Protein AF-A0A1L1VFU8-F1 (afdb_monomer_lite)

pLDDT: mean 92.89, std 5.83, range [68.62, 98.19]

Radius of gyration: 28.98 Å; chains: 1; bounding box: 78×37×62 Å

InterPro domains:
  IPR016680 NADH dehydrogenase [ubiquinone] (complex I), alpha subcomplex, subunit 8 [PTHR13344] (2-82)
  IPR031731 IMS import disulfide relay-system, CHCH-CHCH-like Cx9C [PF16860] (13-51)

Foldseek 3Di:
DVVVVVVVVVVQCCVFPVVLVVLLVVCQVPVDPVSDCPRRVPSVVVRQVSCCVRVVDHDDDPCPVVDDDDDDDPDDDDDDDDDPDDDPDDDDDPPPPDDDDD

Organism: Nilaparvata muiri (NCBI:txid706586)

Secondary structure (DSSP, 8-state):
-HHHHHHHHHHHHHHHSHHHHHHHHHHHHHH-TT--TTTTHHHHHHHHHHHHHHH--PPPPTTGGGS------SSPPPPPP------SSPPPPPTTS-PPP-

Sequence (102 aa):
AVTSCTLDFFRKVKRHCRNEFENYYHCIDRSSADYDFSICRKTQATFDKCMLDELNIERPDFGYFSRPKIHKAERPKPPPEQIQVFSDIPDDLPEDYPRQPT

Structure (mmCIF, N/CA/C/O backbone):
data_AF-A0A1L1VFU8-F1
#
_entry.id   AF-A0A1L1VFU8-F1
#
loop_
_atom_site.group_PDB
_atom_site.id
_atom_site.type_symbol
_atom_site.label_atom_id
_atom_site.label_alt_id
_atom_site.label_comp_id
_atom_site.label_asym_id
_atom_site.label_entity_id
_atom_site.label_seq_id
_atom_site.pdbx_PDB_ins_code
_atom_site.Cartn_x
_atom_site.Cartn_y
_atom_site.Cartn_z
_atom_site.occupancy
_atom_site.B_iso_or_equiv
_atom_site.auth_seq_id
_atom_site.auth_comp_id
_atom_site.auth_asym_id
_atom_site.auth_atom_id
_atom_site.pdbx_PDB_model_num
ATOM 1 N N . ALA A 1 1 ? 0.938 -0.752 -15.353 1.00 83.38 1 ALA A N 1
ATOM 2 C CA . ALA A 1 1 ? -0.096 -1.398 -14.513 1.00 83.38 1 ALA A CA 1
ATOM 3 C C . ALA A 1 1 ? 0.124 -1.248 -12.994 1.00 83.38 1 ALA A C 1
ATOM 5 O O . ALA A 1 1 ? -0.698 -1.739 -12.231 1.00 83.38 1 ALA A O 1
ATOM 6 N N . VAL A 1 2 ? 1.173 -0.559 -12.514 1.00 94.44 2 VAL A N 1
ATOM 7 C CA . VAL A 1 2 ? 1.403 -0.407 -11.059 1.00 94.44 2 VAL A CA 1
ATOM 8 C C . VAL A 1 2 ? 0.376 0.538 -10.427 1.00 94.44 2 VAL A C 1
ATOM 10 O O . VAL A 1 2 ? -0.304 0.155 -9.483 1.00 94.44 2 VAL A O 1
ATOM 13 N N . THR A 1 3 ? 0.166 1.720 -11.015 1.00 96.75 3 THR A N 1
ATOM 14 C CA . THR A 1 3 ? -0.792 2.720 -10.510 1.00 96.75 3 THR A CA 1
ATOM 15 C C . THR A 1 3 ? -2.211 2.170 -10.386 1.00 96.75 3 THR A C 1
ATOM 17 O O . THR A 1 3 ? -2.880 2.394 -9.383 1.00 96.75 3 THR A O 1
ATOM 20 N N . SER A 1 4 ? -2.674 1.407 -11.381 1.00 97.50 4 SER A N 1
ATOM 21 C CA . SER A 1 4 ? -4.000 0.782 -11.349 1.00 97.50 4 SER A CA 1
ATOM 22 C C . SER A 1 4 ? -4.134 -0.242 -10.220 1.00 97.50 4 SER A C 1
ATOM 24 O O . SER A 1 4 ? -5.178 -0.281 -9.576 1.00 97.50 4 SER A O 1
ATOM 26 N N . CYS A 1 5 ? -3.080 -1.020 -9.948 1.00 96.50 5 CYS A N 1
ATOM 27 C CA . CYS A 1 5 ? -3.041 -1.970 -8.835 1.00 96.50 5 CYS A CA 1
ATOM 28 C C . CYS A 1 5 ? -3.158 -1.244 -7.485 1.00 96.50 5 CYS A C 1
ATOM 30 O O . CYS A 1 5 ? -4.009 -1.580 -6.665 1.00 96.50 5 CYS A O 1
ATOM 32 N N . THR A 1 6 ? -2.379 -0.177 -7.289 1.00 97.25 6 THR A N 1
ATOM 33 C CA . THR A 1 6 ? -2.423 0.629 -6.060 1.00 97.25 6 THR A CA 1
ATOM 34 C C . THR A 1 6 ? -3.778 1.311 -5.854 1.00 97.25 6 THR A C 1
ATOM 36 O O . THR A 1 6 ? -4.291 1.350 -4.738 1.00 97.25 6 THR A O 1
ATOM 39 N N . LEU A 1 7 ? -4.399 1.826 -6.918 1.00 97.88 7 LEU A N 1
ATOM 40 C CA . LEU A 1 7 ? -5.726 2.440 -6.818 1.00 97.88 7 LEU A CA 1
ATOM 41 C C . LEU A 1 7 ? -6.810 1.423 -6.452 1.00 97.88 7 LEU A C 1
ATOM 43 O O . LEU A 1 7 ? -7.704 1.746 -5.671 1.00 97.88 7 LEU A O 1
ATOM 47 N N . ASP A 1 8 ? -6.747 0.208 -6.997 1.00 97.38 8 ASP A N 1
ATOM 48 C CA . ASP A 1 8 ? -7.664 -0.866 -6.613 1.00 97.38 8 ASP A CA 1
ATOM 49 C C . ASP A 1 8 ? -7.483 -1.266 -5.141 1.00 97.38 8 ASP A C 1
ATOM 51 O O . ASP A 1 8 ? -8.464 -1.384 -4.404 1.00 97.38 8 ASP A O 1
ATOM 55 N N . PHE A 1 9 ? -6.233 -1.359 -4.679 1.00 97.31 9 PHE A N 1
ATOM 56 C CA . PHE A 1 9 ? -5.917 -1.592 -3.272 1.00 97.31 9 PHE A CA 1
ATOM 57 C C . PHE A 1 9 ? -6.571 -0.548 -2.354 1.00 97.31 9 PHE A C 1
ATOM 59 O O . PHE A 1 9 ? -7.337 -0.911 -1.462 1.00 97.31 9 PHE A O 1
ATOM 66 N N . PHE A 1 10 ? -6.365 0.751 -2.598 1.00 97.44 10 PHE A N 1
ATOM 67 C CA . PHE A 1 10 ? -6.947 1.788 -1.736 1.00 97.44 10 PHE A CA 1
ATOM 68 C C . PHE A 1 10 ? -8.477 1.856 -1.814 1.00 97.44 10 PHE A C 1
ATOM 70 O O . PHE A 1 10 ? -9.122 2.194 -0.821 1.00 97.44 10 PHE A O 1
ATOM 77 N N . ARG A 1 11 ? -9.090 1.496 -2.950 1.00 97.88 11 ARG A N 1
ATOM 78 C CA . ARG A 1 11 ? -10.555 1.360 -3.044 1.00 97.88 11 ARG A CA 1
ATOM 79 C C . ARG A 1 11 ? -11.076 0.241 -2.143 1.00 97.88 11 ARG A C 1
ATOM 81 O O . ARG A 1 11 ? -12.095 0.439 -1.484 1.00 97.88 11 ARG A O 1
ATOM 88 N N . LYS A 1 12 ? -10.377 -0.897 -2.088 1.00 97.69 12 LYS A N 1
ATOM 89 C CA . LYS A 1 12 ? -10.707 -2.019 -1.196 1.00 97.69 12 LYS A CA 1
ATOM 90 C C . LYS A 1 12 ? -10.528 -1.636 0.270 1.00 97.69 12 LYS A C 1
ATOM 92 O O . LYS A 1 12 ? -11.471 -1.782 1.040 1.00 97.69 12 LYS A O 1
ATOM 97 N N . VAL A 1 13 ? -9.394 -1.034 0.633 1.00 97.69 13 VAL A N 1
ATOM 98 C CA . VAL A 1 13 ? -9.159 -0.541 2.004 1.00 97.69 13 VAL A CA 1
ATOM 99 C C . VAL A 1 13 ? -10.249 0.444 2.425 1.00 97.69 13 VAL A C 1
ATOM 101 O O . VAL A 1 13 ? -10.838 0.290 3.488 1.00 97.69 13 VAL A O 1
ATOM 104 N N . LYS A 1 14 ? -10.601 1.405 1.563 1.00 97.75 14 LYS A N 1
ATOM 105 C CA . LYS A 1 14 ? -11.667 2.378 1.843 1.00 97.75 14 LYS A CA 1
ATOM 106 C C . LYS A 1 14 ? -13.053 1.740 1.996 1.00 97.75 14 LYS A C 1
ATOM 108 O O . LYS A 1 14 ? -13.900 2.309 2.679 1.00 97.75 14 LYS A O 1
ATOM 113 N N . ARG A 1 15 ? -13.321 0.610 1.338 1.00 97.81 15 ARG A N 1
ATOM 114 C CA . ARG A 1 15 ? -14.610 -0.089 1.440 1.00 97.81 15 ARG A CA 1
ATOM 115 C C . ARG A 1 15 ? -14.715 -0.921 2.719 1.00 97.81 15 ARG A C 1
ATOM 117 O O . ARG A 1 15 ? -15.787 -0.927 3.309 1.00 97.81 15 ARG A O 1
ATOM 124 N N . HIS A 1 16 ? -13.638 -1.599 3.112 1.00 97.44 16 HIS A N 1
ATOM 125 C CA . HIS A 1 16 ? -13.671 -2.603 4.182 1.00 97.44 16 HIS A CA 1
ATOM 126 C C . HIS A 1 16 ? -13.067 -2.111 5.506 1.00 97.44 16 HIS A C 1
ATOM 128 O O . HIS A 1 16 ? -13.673 -2.300 6.550 1.00 97.44 16 HIS A O 1
ATOM 134 N N . CYS A 1 17 ? -11.923 -1.421 5.467 1.00 97.75 17 CYS A N 1
ATOM 135 C CA . CYS A 1 17 ? -11.094 -1.116 6.644 1.00 97.75 17 CYS A CA 1
ATOM 136 C C . CYS A 1 17 ? -10.803 0.384 6.806 1.00 97.75 17 CYS A C 1
ATOM 138 O O . CYS A 1 17 ? -9.715 0.780 7.233 1.00 97.75 17 CYS A O 1
ATOM 140 N N . ARG A 1 18 ? -11.732 1.253 6.381 1.00 97.88 18 ARG A N 1
ATOM 141 C CA . ARG A 1 18 ? -11.491 2.706 6.337 1.00 97.88 18 ARG A CA 1
ATOM 142 C C . ARG A 1 18 ? -11.190 3.283 7.714 1.00 97.88 18 ARG A C 1
ATOM 144 O O . ARG A 1 18 ? -10.253 4.060 7.846 1.00 97.88 18 ARG A O 1
ATOM 151 N N . ASN A 1 19 ? -11.998 2.935 8.711 1.00 97.69 19 ASN A N 1
ATOM 152 C CA . ASN A 1 19 ? -11.931 3.571 10.024 1.00 97.69 19 ASN A CA 1
ATOM 153 C C . ASN A 1 19 ? -10.639 3.168 10.753 1.00 97.69 19 ASN A C 1
ATOM 155 O O . ASN A 1 19 ? -9.968 3.997 11.360 1.00 97.69 19 ASN A O 1
ATOM 159 N N . GLU A 1 20 ? -10.257 1.897 10.655 1.00 96.94 20 GLU A N 1
ATOM 160 C CA . GLU A 1 20 ? -9.030 1.331 11.207 1.00 96.94 20 GLU A CA 1
ATOM 161 C C . GLU A 1 20 ? -7.801 1.945 10.533 1.00 96.94 20 GLU A C 1
ATOM 163 O O . GLU A 1 20 ? -6.845 2.321 11.214 1.00 96.94 20 GLU A O 1
ATOM 168 N N . PHE A 1 21 ? -7.853 2.101 9.206 1.00 97.75 21 PHE A N 1
ATOM 169 C CA . PHE A 1 21 ? -6.801 2.753 8.435 1.00 97.75 21 PHE A CA 1
ATOM 170 C C . PHE A 1 21 ? -6.631 4.224 8.826 1.00 97.75 21 PHE A C 1
ATOM 172 O O . PHE A 1 21 ? -5.513 4.651 9.104 1.00 97.75 21 PHE A O 1
ATOM 179 N N . GLU A 1 22 ? -7.720 4.995 8.886 1.00 97.56 22 GLU A N 1
ATOM 180 C CA . GLU A 1 22 ? -7.686 6.411 9.274 1.00 97.56 22 GLU A CA 1
ATOM 181 C C . GLU A 1 22 ? -7.160 6.576 10.706 1.00 97.56 22 GLU A C 1
ATOM 183 O O . GLU A 1 22 ? -6.295 7.415 10.944 1.00 97.56 22 GLU A O 1
ATOM 188 N N . ASN A 1 23 ? -7.582 5.727 11.648 1.00 96.81 23 ASN A N 1
ATOM 189 C CA . ASN A 1 23 ? -7.067 5.740 13.020 1.00 96.81 23 ASN A CA 1
ATOM 190 C C . ASN A 1 23 ? -5.562 5.440 13.093 1.00 96.81 23 ASN A C 1
ATOM 192 O O . ASN A 1 23 ? -4.835 6.076 13.861 1.00 96.81 23 ASN A O 1
ATOM 196 N N . TYR A 1 24 ? -5.079 4.476 12.305 1.00 97.44 24 TYR A N 1
ATOM 197 C CA . TYR A 1 24 ? -3.654 4.162 12.234 1.00 97.44 24 TYR A CA 1
ATOM 198 C C . TYR A 1 24 ? -2.851 5.307 11.610 1.00 97.44 24 TYR A C 1
ATOM 200 O O . TYR A 1 24 ? -1.864 5.753 12.197 1.00 97.44 24 TYR A O 1
ATOM 208 N N . TYR A 1 25 ? -3.316 5.836 10.479 1.00 96.50 25 TYR A N 1
ATOM 209 C CA . TYR A 1 25 ? -2.696 6.964 9.792 1.00 96.50 25 TYR A CA 1
ATOM 210 C C . TYR A 1 25 ? -2.642 8.217 10.675 1.00 96.50 25 TYR A C 1
ATOM 212 O O . TYR A 1 25 ? -1.574 8.797 10.841 1.00 96.50 25 TYR A O 1
ATOM 220 N N . HIS A 1 26 ? -3.755 8.596 11.309 1.00 96.75 26 HIS A N 1
ATOM 221 C CA . HIS A 1 26 ? -3.802 9.754 12.203 1.00 96.75 26 HIS A CA 1
ATOM 222 C C . HIS A 1 26 ? -2.896 9.606 13.422 1.00 96.75 26 HIS A C 1
ATOM 224 O O . HIS A 1 26 ? -2.400 10.610 13.928 1.00 96.75 26 HIS A O 1
ATOM 230 N N . CYS A 1 27 ? -2.684 8.378 13.904 1.00 97.00 27 CYS A N 1
ATOM 231 C CA . CYS A 1 27 ? -1.698 8.134 14.944 1.00 97.00 27 CYS A CA 1
ATOM 232 C C . CYS A 1 27 ? -0.293 8.453 14.428 1.00 97.00 27 CYS A C 1
ATOM 234 O O . CYS A 1 27 ? 0.375 9.280 15.035 1.00 97.00 27 CYS A O 1
ATOM 236 N N . ILE A 1 28 ? 0.120 7.864 13.298 1.00 96.81 28 ILE A N 1
ATOM 237 C CA . ILE A 1 28 ? 1.467 8.059 12.730 1.00 96.81 28 ILE A CA 1
ATOM 238 C C . ILE A 1 28 ? 1.735 9.535 12.420 1.00 96.81 28 ILE A C 1
ATOM 240 O O . ILE A 1 28 ? 2.805 10.049 12.731 1.00 96.81 28 ILE A O 1
ATOM 244 N N . ASP A 1 29 ? 0.749 10.213 11.835 1.00 95.81 29 ASP A N 1
ATOM 245 C CA . ASP A 1 29 ? 0.829 11.621 11.439 1.00 95.81 29 ASP A CA 1
ATOM 246 C C . ASP A 1 29 ? 1.029 12.569 12.634 1.00 95.81 29 ASP A C 1
ATOM 248 O O . ASP A 1 29 ? 1.632 13.630 12.504 1.00 95.81 29 ASP A O 1
ATOM 252 N N . ARG A 1 30 ? 0.546 12.185 13.824 1.00 94.25 30 ARG A N 1
ATOM 253 C CA . ARG A 1 30 ? 0.555 13.038 15.024 1.00 94.25 30 ARG A CA 1
ATOM 254 C C . ARG A 1 30 ? 1.516 12.580 16.115 1.00 94.25 30 ARG A C 1
ATOM 256 O O . ARG A 1 30 ? 1.756 13.337 17.052 1.00 94.25 30 ARG A O 1
ATOM 263 N N . SER A 1 31 ? 2.018 11.349 16.058 1.00 91.31 31 SER A N 1
ATOM 264 C CA . SER A 1 31 ? 2.752 10.740 17.171 1.00 91.31 31 SER A CA 1
ATOM 265 C C . SER A 1 31 ? 4.184 11.243 17.314 1.00 91.31 31 SER A C 1
ATOM 267 O O . SER A 1 31 ? 4.711 11.264 18.423 1.00 91.31 31 SER A O 1
ATOM 269 N N . SER A 1 32 ? 4.833 11.620 16.214 1.00 91.81 32 SER A N 1
ATOM 270 C CA . SER A 1 32 ? 6.243 12.026 16.199 1.00 91.81 32 SER A CA 1
ATOM 271 C C . SER A 1 32 ? 6.567 12.822 14.940 1.00 91.81 32 SER A C 1
ATOM 273 O O . SER A 1 32 ? 5.979 12.551 13.897 1.00 91.81 32 SER A O 1
ATOM 275 N N . ALA A 1 33 ? 7.565 13.707 15.002 1.00 91.81 33 ALA A N 1
ATOM 276 C CA . ALA A 1 33 ? 8.036 14.457 13.833 1.00 91.81 33 ALA A CA 1
ATOM 277 C C . ALA A 1 33 ? 8.563 13.554 12.697 1.00 91.81 33 ALA A C 1
ATOM 279 O O . ALA A 1 33 ? 8.398 13.887 11.527 1.00 91.81 33 ALA A O 1
ATOM 280 N N . ASP A 1 34 ? 9.134 12.396 13.044 1.00 94.00 34 ASP A N 1
ATOM 281 C CA . ASP A 1 34 ? 9.756 11.465 12.092 1.00 94.00 34 ASP A CA 1
ATOM 282 C C . ASP A 1 34 ? 8.820 10.329 11.635 1.00 94.00 34 ASP A C 1
ATOM 284 O O . ASP A 1 34 ? 9.266 9.390 10.978 1.00 94.00 34 ASP A O 1
ATOM 288 N N . TYR A 1 35 ? 7.525 10.391 11.977 1.00 94.00 35 TYR A N 1
ATOM 289 C CA . TYR A 1 35 ? 6.527 9.358 11.645 1.00 94.00 35 TYR A CA 1
ATOM 290 C C . TYR A 1 35 ? 6.890 7.934 12.132 1.00 94.00 35 TYR A C 1
ATOM 292 O O . TYR A 1 35 ? 6.679 6.943 11.429 1.00 94.00 35 TYR A O 1
ATOM 300 N N . ASP A 1 36 ? 7.429 7.808 13.348 1.00 93.81 36 ASP A N 1
ATOM 301 C CA . ASP A 1 36 ? 7.820 6.526 13.936 1.00 93.81 36 ASP A CA 1
ATOM 302 C C . ASP A 1 36 ? 6.611 5.602 14.185 1.00 93.81 36 ASP A C 1
ATOM 304 O O . ASP A 1 36 ? 5.606 5.956 14.806 1.00 93.81 36 ASP A O 1
ATOM 308 N N . PHE A 1 37 ? 6.745 4.350 13.749 1.00 93.19 37 PHE A N 1
ATOM 309 C CA . PHE A 1 37 ? 5.746 3.303 13.930 1.00 93.19 37 PHE A CA 1
ATOM 310 C C . PHE A 1 37 ? 5.682 2.745 15.356 1.00 93.19 37 PHE A C 1
ATOM 312 O O . PHE A 1 37 ? 4.695 2.089 15.701 1.00 93.19 37 PHE A O 1
ATOM 319 N N . SER A 1 38 ? 6.723 2.936 16.176 1.00 93.88 38 SER A N 1
ATOM 320 C CA . SER A 1 38 ? 6.813 2.352 17.523 1.00 93.88 38 SER A CA 1
ATOM 321 C C . SER A 1 38 ? 5.669 2.794 18.447 1.00 93.88 38 SER A C 1
ATOM 323 O O . SER A 1 38 ? 5.173 1.996 19.245 1.00 93.88 38 SER A O 1
ATOM 325 N N . ILE A 1 39 ? 5.177 4.021 18.274 1.00 94.50 39 ILE A N 1
ATOM 326 C CA . ILE A 1 39 ? 4.130 4.626 19.106 1.00 94.50 39 ILE A CA 1
ATOM 327 C C . ILE A 1 39 ? 2.744 4.061 18.750 1.00 94.50 39 ILE A C 1
ATOM 329 O O . ILE A 1 39 ? 1.884 3.872 19.612 1.00 94.50 39 ILE A O 1
ATOM 333 N N . CYS A 1 40 ? 2.538 3.707 17.480 1.00 96.69 40 CYS A N 1
ATOM 334 C CA . CYS A 1 40 ? 1.233 3.366 16.915 1.00 96.69 40 CYS A CA 1
ATOM 335 C C . CYS A 1 40 ? 0.979 1.857 16.778 1.00 96.69 40 CYS A C 1
ATOM 337 O O . CYS A 1 40 ? 0.128 1.435 15.999 1.00 96.69 40 CYS A O 1
ATOM 339 N N . ARG A 1 41 ? 1.672 1.004 17.547 1.00 95.62 41 ARG A N 1
ATOM 340 C CA . ARG A 1 41 ? 1.522 -0.465 17.443 1.00 95.62 41 ARG A CA 1
ATOM 341 C C . ARG A 1 41 ? 0.115 -0.976 17.766 1.00 95.62 41 ARG A C 1
ATOM 343 O O . ARG A 1 41 ? -0.302 -1.985 17.208 1.00 95.62 41 ARG A O 1
ATOM 350 N N . LYS A 1 42 ? -0.634 -0.276 18.626 1.00 95.88 42 LYS A N 1
ATOM 351 C CA . LYS A 1 42 ? -2.021 -0.646 18.966 1.00 95.88 42 LYS A CA 1
ATOM 352 C C . LYS A 1 42 ? -2.972 -0.436 17.787 1.00 95.88 42 LYS A C 1
ATOM 354 O O . LYS A 1 42 ? -3.715 -1.347 17.443 1.00 95.88 42 LYS A O 1
ATOM 359 N N . THR A 1 43 ? -2.918 0.740 17.159 1.00 96.75 43 THR A N 1
ATOM 360 C CA . THR A 1 43 ? -3.735 1.059 15.978 1.00 96.75 43 THR A CA 1
ATOM 361 C C . THR A 1 43 ? -3.277 0.272 14.751 1.00 96.75 43 THR A C 1
ATOM 363 O O . THR A 1 43 ? -4.101 -0.134 13.933 1.00 96.75 43 THR A O 1
ATOM 366 N N . GLN A 1 44 ? -1.982 -0.042 14.667 1.00 97.19 44 GLN A N 1
ATOM 367 C CA . GLN A 1 44 ? -1.462 -0.963 13.665 1.00 97.19 44 GLN A CA 1
ATOM 368 C C . GLN A 1 44 ? -2.085 -2.359 13.803 1.00 97.19 44 GLN A C 1
ATOM 370 O O . GLN A 1 44 ? -2.598 -2.882 12.825 1.00 97.19 44 GLN A O 1
ATOM 375 N N . ALA A 1 45 ? -2.097 -2.951 15.004 1.00 96.88 45 ALA A N 1
ATOM 376 C CA . ALA A 1 45 ? -2.652 -4.290 15.214 1.00 96.88 45 ALA A CA 1
ATOM 377 C C . ALA A 1 45 ? -4.144 -4.375 14.845 1.00 96.88 45 ALA A C 1
ATOM 379 O O . ALA A 1 45 ? -4.584 -5.377 14.285 1.00 96.88 45 ALA A O 1
ATOM 380 N N . THR A 1 46 ? -4.920 -3.318 15.113 1.00 97.38 46 THR A N 1
ATOM 381 C CA . THR A 1 46 ? -6.330 -3.255 14.697 1.00 97.38 46 THR A CA 1
ATOM 382 C C . THR A 1 46 ? -6.490 -3.171 13.182 1.00 97.38 46 THR A C 1
ATOM 384 O O . THR A 1 46 ? -7.369 -3.826 12.628 1.00 97.38 46 THR A O 1
ATOM 387 N N . PHE A 1 47 ? -5.630 -2.405 12.504 1.00 97.94 47 PHE A N 1
ATOM 388 C CA . PHE A 1 47 ? -5.657 -2.294 11.047 1.00 97.94 47 PHE A CA 1
ATOM 389 C C . PHE A 1 47 ? -5.201 -3.589 10.366 1.00 97.94 47 PHE A C 1
ATOM 391 O O . PHE A 1 47 ? -5.908 -4.102 9.501 1.00 97.94 47 PHE A O 1
ATOM 398 N N . ASP A 1 48 ? -4.077 -4.158 10.808 1.00 97.75 48 ASP A N 1
ATOM 399 C CA . ASP A 1 48 ? -3.532 -5.418 10.295 1.00 97.75 48 ASP A CA 1
ATOM 400 C C . ASP A 1 48 ? -4.554 -6.559 10.451 1.00 97.75 48 ASP A C 1
ATOM 402 O O . ASP A 1 48 ? -4.726 -7.363 9.536 1.00 97.75 48 ASP A O 1
ATOM 406 N N . LYS A 1 49 ? -5.300 -6.589 11.567 1.00 97.94 49 LYS A N 1
ATOM 407 C CA . LYS A 1 49 ? -6.394 -7.547 11.766 1.00 97.94 49 LYS A CA 1
ATOM 408 C C . LYS A 1 49 ? -7.512 -7.382 10.731 1.00 97.94 49 LYS A C 1
ATOM 410 O O . LYS A 1 49 ? -7.904 -8.368 10.123 1.00 97.94 49 LYS A O 1
ATOM 415 N N . CYS A 1 50 ? -7.997 -6.161 10.493 1.00 98.19 50 CYS A N 1
ATOM 416 C CA . CYS A 1 50 ? -9.037 -5.930 9.483 1.00 98.19 50 CYS A CA 1
ATOM 417 C C . CYS A 1 50 ? -8.574 -6.348 8.079 1.00 98.19 50 CYS A C 1
ATOM 419 O O . CYS A 1 50 ? -9.315 -6.983 7.334 1.00 98.19 50 CYS A O 1
ATOM 421 N N . MET A 1 51 ? -7.324 -6.035 7.726 1.00 97.94 51 MET A N 1
ATOM 422 C CA . MET A 1 51 ? -6.740 -6.415 6.436 1.00 97.94 51 MET A CA 1
ATOM 423 C C . MET A 1 51 ? -6.659 -7.935 6.251 1.00 97.94 51 MET A C 1
ATOM 425 O O . MET A 1 51 ? -6.884 -8.426 5.141 1.00 97.94 51 MET A O 1
ATOM 429 N N . LEU A 1 52 ? -6.366 -8.672 7.324 1.00 97.69 52 LEU A N 1
ATOM 430 C CA . LEU A 1 52 ? -6.367 -10.129 7.318 1.00 97.69 52 LEU A CA 1
ATOM 431 C C . LEU A 1 52 ? -7.792 -10.687 7.195 1.00 97.69 52 LEU A C 1
ATOM 433 O O . LEU A 1 52 ? -8.036 -11.521 6.330 1.00 97.69 52 LEU A O 1
ATOM 437 N N . ASP A 1 53 ? -8.729 -10.192 8.003 1.00 97.62 53 ASP A N 1
ATOM 438 C CA . ASP A 1 53 ? -10.095 -10.723 8.080 1.00 97.62 53 ASP A CA 1
ATOM 439 C C . ASP A 1 53 ? -10.912 -10.432 6.797 1.00 97.62 53 ASP A C 1
ATOM 441 O O . ASP A 1 53 ? -11.608 -11.311 6.293 1.00 97.62 53 ASP A O 1
ATOM 445 N N . GLU A 1 54 ? -10.803 -9.225 6.226 1.00 97.50 54 GLU A N 1
ATOM 446 C CA . GLU A 1 54 ? -11.639 -8.778 5.094 1.00 97.50 54 GLU A CA 1
ATOM 447 C C . GLU A 1 54 ? -10.989 -8.974 3.719 1.00 97.50 54 GLU A C 1
ATOM 449 O O . GLU A 1 54 ? -11.669 -9.240 2.725 1.00 97.50 54 GLU A O 1
ATOM 454 N N . LEU A 1 55 ? -9.668 -8.792 3.628 1.00 96.19 55 LEU A N 1
ATOM 455 C CA . LEU A 1 55 ? -8.938 -8.815 2.355 1.00 96.19 55 LEU A CA 1
ATOM 456 C C . LEU A 1 55 ? -7.978 -10.001 2.241 1.00 96.19 55 LEU A C 1
ATOM 458 O O . LEU A 1 55 ? -7.406 -10.199 1.166 1.00 96.19 55 LEU A O 1
ATOM 462 N N . ASN A 1 56 ? -7.816 -10.792 3.308 1.00 96.75 56 ASN A N 1
ATOM 463 C CA . ASN A 1 56 ? -6.863 -11.896 3.391 1.00 96.75 56 ASN A CA 1
ATOM 464 C C . ASN A 1 56 ? -5.426 -1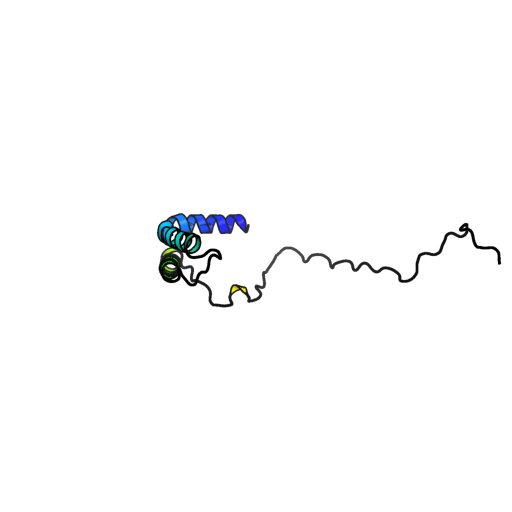1.458 3.052 1.00 96.75 56 ASN A C 1
ATOM 466 O O . ASN A 1 56 ? -4.681 -12.162 2.366 1.00 96.75 56 ASN A O 1
ATOM 470 N N . ILE A 1 57 ? -5.055 -10.249 3.490 1.00 96.06 57 ILE A N 1
ATOM 471 C CA . ILE A 1 57 ? -3.719 -9.678 3.306 1.00 96.06 57 ILE A CA 1
ATOM 472 C C . ILE A 1 57 ? -3.016 -9.666 4.659 1.00 96.06 57 ILE A C 1
ATOM 474 O O . ILE A 1 57 ? -3.317 -8.844 5.521 1.00 96.06 57 ILE A O 1
ATOM 478 N N . GLU A 1 58 ? -2.044 -10.558 4.821 1.00 96.38 58 GLU A N 1
ATOM 479 C CA . GLU A 1 58 ? -1.183 -10.592 6.000 1.00 96.38 58 GLU A CA 1
ATOM 480 C C . GLU A 1 58 ? -0.038 -9.577 5.880 1.00 96.38 58 GLU A C 1
ATOM 482 O O . GLU A 1 58 ? 0.523 -9.349 4.800 1.00 96.38 58 GLU A O 1
ATOM 487 N N . ARG A 1 59 ? 0.342 -8.975 7.012 1.00 95.31 59 ARG A N 1
ATOM 488 C CA . ARG A 1 59 ? 1.524 -8.120 7.084 1.00 95.31 59 ARG A CA 1
ATOM 489 C C . ARG A 1 59 ? 2.793 -8.969 6.910 1.00 95.31 59 ARG A C 1
ATOM 491 O O . ARG A 1 59 ? 3.015 -9.874 7.709 1.00 95.31 59 ARG A O 1
ATOM 498 N N . PRO A 1 60 ? 3.672 -8.649 5.944 1.00 96.06 60 PRO A N 1
ATOM 499 C CA . PRO A 1 60 ? 4.882 -9.429 5.723 1.00 96.06 60 PRO A CA 1
ATOM 500 C C . PRO A 1 60 ? 5.852 -9.424 6.908 1.00 96.06 60 PRO A C 1
ATOM 502 O O . PRO A 1 60 ? 5.894 -8.483 7.711 1.00 96.06 60 PRO A O 1
ATOM 505 N N . ASP A 1 61 ? 6.686 -10.459 6.956 1.00 95.06 61 ASP A N 1
ATOM 506 C CA . ASP A 1 61 ? 7.735 -10.629 7.950 1.00 95.06 61 ASP A CA 1
ATOM 507 C C . ASP A 1 61 ? 8.863 -9.596 7.806 1.00 95.06 61 ASP A C 1
ATOM 509 O O . ASP A 1 61 ? 9.049 -8.929 6.778 1.00 95.06 61 ASP A O 1
ATOM 513 N N . PHE A 1 62 ? 9.653 -9.459 8.872 1.00 94.88 62 PHE A N 1
ATOM 514 C CA . PHE A 1 62 ? 10.823 -8.593 8.853 1.00 94.88 62 PHE A CA 1
ATOM 515 C C . PHE A 1 62 ? 11.820 -9.059 7.779 1.00 94.88 62 PHE A C 1
ATOM 517 O O . PHE A 1 62 ? 12.212 -10.222 7.725 1.00 94.88 62 PHE A O 1
ATOM 524 N N . GLY A 1 63 ? 12.230 -8.135 6.907 1.00 95.88 63 GLY A N 1
ATOM 525 C CA . GLY A 1 63 ? 13.141 -8.419 5.796 1.00 95.88 63 GLY A CA 1
ATOM 526 C C . GLY A 1 63 ? 12.471 -8.926 4.514 1.00 95.88 63 GLY A C 1
ATOM 527 O O . GLY A 1 63 ? 13.166 -9.076 3.510 1.00 95.88 63 GLY A O 1
ATOM 528 N N . TYR A 1 64 ? 11.144 -9.119 4.478 1.00 96.12 64 TYR A N 1
ATOM 529 C CA . TYR A 1 64 ? 10.416 -9.526 3.263 1.00 96.12 64 TYR A CA 1
ATOM 530 C C . TYR A 1 64 ? 10.727 -8.650 2.037 1.00 96.12 64 TYR A C 1
ATOM 532 O O . TYR A 1 64 ? 10.868 -9.145 0.914 1.00 96.12 64 TYR A O 1
ATOM 540 N N . PHE A 1 65 ? 10.825 -7.336 2.252 1.00 94.06 65 PHE A N 1
ATOM 541 C CA . PHE A 1 65 ? 11.092 -6.357 1.197 1.00 94.06 65 PHE A CA 1
ATOM 542 C C . PHE A 1 65 ? 12.572 -6.256 0.813 1.00 94.06 65 PHE A C 1
ATOM 544 O O . PHE A 1 65 ? 12.875 -5.763 -0.267 1.00 94.06 65 PHE A O 1
ATOM 551 N N . SER A 1 66 ? 13.480 -6.769 1.645 1.00 96.94 66 SER A N 1
ATOM 552 C CA . SER A 1 66 ? 14.922 -6.787 1.370 1.00 96.94 66 SER A CA 1
ATOM 553 C C . SER A 1 66 ? 15.348 -7.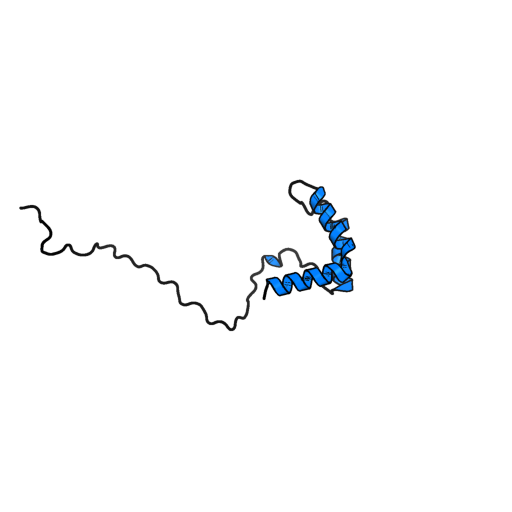988 0.520 1.00 96.94 66 SER A C 1
ATOM 555 O O . SER A 1 66 ? 16.468 -8.026 0.018 1.00 96.94 66 SER A O 1
ATOM 557 N N . ARG A 1 67 ? 14.475 -8.992 0.359 1.00 95.38 67 ARG A N 1
ATOM 558 C CA . ARG A 1 67 ? 14.750 -10.183 -0.456 1.00 95.38 67 ARG A CA 1
ATOM 559 C C . ARG A 1 67 ? 14.612 -9.851 -1.950 1.00 95.38 67 ARG A C 1
ATOM 561 O O . ARG A 1 67 ? 13.608 -9.240 -2.331 1.00 95.38 67 ARG A O 1
ATOM 568 N N . PRO A 1 68 ? 15.548 -10.290 -2.816 1.00 96.31 68 PRO A N 1
ATOM 569 C CA . PRO A 1 68 ? 15.446 -10.055 -4.252 1.00 96.31 68 PRO A CA 1
ATOM 570 C C . PRO A 1 68 ? 14.197 -10.742 -4.818 1.00 96.31 68 PRO A C 1
ATOM 572 O O . PRO A 1 68 ? 13.987 -11.940 -4.621 1.00 96.31 68 PRO A O 1
ATOM 575 N N . LYS A 1 69 ? 13.359 -9.983 -5.533 1.00 94.19 69 LYS A N 1
ATOM 576 C CA . LYS A 1 69 ? 12.176 -10.515 -6.221 1.00 94.19 69 LYS A CA 1
ATOM 577 C C . LYS A 1 69 ? 12.507 -10.725 -7.696 1.00 94.19 69 LYS A C 1
ATOM 579 O O . LYS A 1 69 ? 12.712 -9.773 -8.442 1.00 94.19 69 LYS A O 1
ATOM 584 N N . ILE A 1 70 ? 12.587 -11.988 -8.111 1.00 93.50 70 ILE A N 1
ATOM 585 C CA . ILE A 1 70 ? 12.859 -12.355 -9.504 1.00 93.50 70 ILE A CA 1
ATOM 586 C C . ILE A 1 70 ? 11.544 -12.273 -10.282 1.00 93.50 70 ILE A C 1
ATOM 588 O O . ILE A 1 70 ? 10.640 -13.086 -10.085 1.00 93.50 70 ILE A O 1
ATOM 592 N N . HIS A 1 71 ? 11.432 -11.281 -11.162 1.00 91.81 71 HIS A N 1
ATOM 593 C CA . HIS A 1 71 ? 10.247 -11.072 -11.987 1.00 91.81 71 HIS A CA 1
ATOM 594 C C . HIS A 1 71 ? 10.416 -11.718 -13.363 1.00 91.81 71 HIS A C 1
ATOM 596 O O . HIS A 1 71 ? 11.421 -11.510 -14.042 1.00 91.81 71 HIS A O 1
ATOM 602 N N . LYS A 1 72 ? 9.405 -12.476 -13.794 1.00 92.62 72 LYS A N 1
ATOM 603 C CA . LYS A 1 72 ? 9.303 -12.939 -15.180 1.00 92.62 72 LYS A CA 1
ATOM 604 C C . LYS A 1 72 ? 8.728 -11.803 -16.021 1.00 92.62 72 LYS A C 1
ATOM 606 O O . LYS A 1 72 ? 7.666 -11.281 -15.694 1.00 92.62 72 LYS A O 1
ATOM 611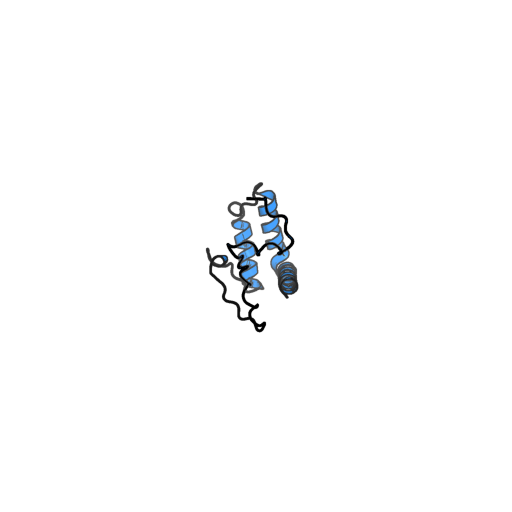 N N . ALA A 1 73 ? 9.428 -11.428 -17.083 1.00 91.38 73 ALA A N 1
ATOM 612 C CA . ALA A 1 73 ? 8.977 -10.426 -18.036 1.00 91.38 73 ALA A CA 1
ATOM 613 C C . ALA A 1 73 ? 9.010 -11.018 -19.446 1.00 91.38 73 ALA A C 1
ATOM 615 O O . ALA A 1 73 ? 9.952 -11.721 -19.800 1.00 91.38 73 ALA A O 1
ATOM 616 N N . GLU A 1 74 ? 7.986 -10.716 -20.241 1.00 94.12 74 GLU A N 1
ATOM 617 C CA . GLU A 1 74 ? 7.912 -11.106 -21.657 1.00 94.12 74 GLU A CA 1
ATOM 618 C C . GLU A 1 74 ? 8.739 -10.175 -22.553 1.00 94.12 74 GLU A C 1
ATOM 620 O O . GLU A 1 74 ? 9.147 -10.550 -23.649 1.00 94.12 74 GLU A O 1
ATOM 625 N N . ARG A 1 75 ? 9.004 -8.948 -22.084 1.00 92.19 75 ARG A N 1
ATOM 626 C CA . ARG A 1 75 ? 9.823 -7.973 -22.807 1.00 92.19 75 ARG A CA 1
ATOM 627 C C . ARG A 1 75 ? 11.245 -8.531 -22.993 1.00 92.19 75 ARG A 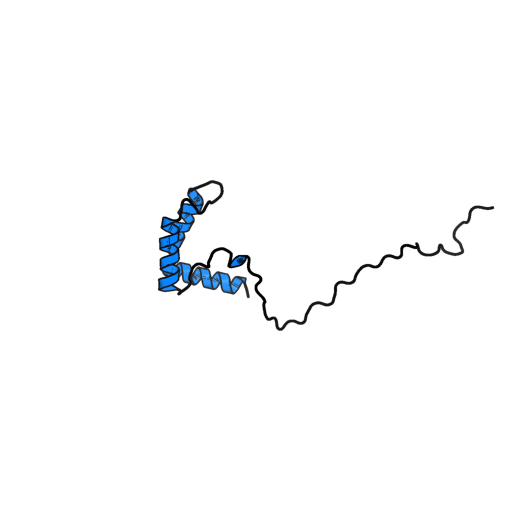C 1
ATOM 629 O O . ARG A 1 75 ? 11.822 -9.013 -22.015 1.00 92.19 75 ARG A O 1
ATOM 636 N N . PRO A 1 76 ? 11.838 -8.415 -24.197 1.00 93.69 76 PRO A N 1
ATOM 637 C CA . PRO A 1 76 ? 13.219 -8.824 -24.416 1.00 93.69 76 PRO A CA 1
ATOM 638 C C . PRO A 1 76 ? 14.178 -8.043 -23.514 1.00 93.69 76 PRO A C 1
ATOM 640 O O . PRO A 1 76 ? 13.911 -6.903 -23.122 1.00 93.69 76 PRO A O 1
ATOM 643 N N . LYS A 1 77 ? 15.315 -8.662 -23.192 1.00 90.94 77 LYS A N 1
ATOM 644 C CA . LYS A 1 77 ? 16.372 -7.990 -22.434 1.00 90.94 77 LYS A CA 1
ATOM 645 C C . LYS A 1 77 ? 16.860 -6.760 -23.215 1.00 90.94 77 LYS A C 1
ATOM 647 O O . LYS A 1 77 ? 16.970 -6.844 -24.440 1.00 90.94 77 LYS A O 1
ATOM 652 N N . PRO A 1 78 ? 17.141 -5.636 -22.534 1.00 91.56 78 PRO A N 1
ATOM 653 C CA . PRO A 1 78 ? 17.753 -4.489 -23.188 1.00 91.56 78 PRO A CA 1
ATOM 654 C C . PRO A 1 78 ? 19.107 -4.889 -23.798 1.00 91.56 78 PRO A C 1
ATOM 656 O O . PRO A 1 78 ? 19.761 -5.802 -23.278 1.00 91.56 78 PRO A O 1
ATOM 659 N N . PRO A 1 79 ? 19.519 -4.244 -24.904 1.00 90.88 79 PRO A N 1
ATOM 660 C CA . PRO A 1 79 ? 20.843 -4.460 -25.466 1.00 90.88 79 PRO A CA 1
ATOM 661 C C . PRO A 1 79 ? 21.921 -4.110 -24.427 1.00 90.88 79 PRO A C 1
ATOM 663 O O . PRO A 1 79 ? 21.673 -3.268 -23.559 1.00 90.88 79 PRO A O 1
ATOM 666 N N . PRO A 1 80 ? 23.098 -4.756 -24.488 1.00 88.75 80 PRO A N 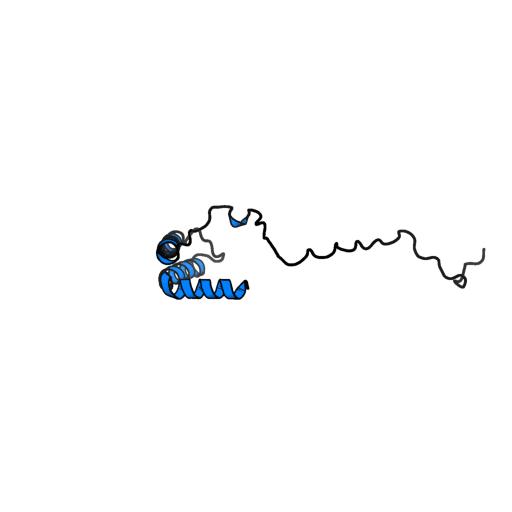1
ATOM 667 C CA . PRO A 1 80 ? 24.190 -4.451 -23.574 1.00 88.75 80 PRO A CA 1
ATOM 668 C C . PRO A 1 80 ? 24.594 -2.980 -23.704 1.00 88.75 80 PRO A C 1
ATOM 670 O O . PRO A 1 80 ? 24.605 -2.426 -24.806 1.00 88.75 80 PRO A O 1
ATOM 673 N N . GLU A 1 81 ? 24.917 -2.357 -22.571 1.00 86.38 81 GLU A N 1
ATOM 674 C CA . GLU A 1 81 ? 25.461 -1.003 -22.556 1.00 86.38 81 GLU A CA 1
ATOM 675 C C . GLU A 1 81 ? 26.741 -0.969 -23.393 1.00 86.38 81 GLU A C 1
ATOM 677 O O . GLU A 1 81 ? 27.623 -1.821 -23.258 1.00 86.38 81 GLU A O 1
ATOM 682 N N . GLN A 1 82 ? 26.822 0.003 -24.299 1.00 84.75 82 GLN A N 1
ATOM 683 C CA . GLN A 1 82 ? 28.020 0.199 -25.097 1.00 84.75 82 GLN A CA 1
ATOM 684 C C . GLN A 1 82 ? 29.065 0.857 -24.204 1.00 84.75 82 GLN A C 1
ATOM 686 O O . GLN A 1 82 ? 28.899 2.001 -23.780 1.00 84.75 82 GLN A O 1
ATOM 691 N N . ILE A 1 83 ? 30.134 0.123 -23.902 1.00 85.00 83 ILE A N 1
ATOM 692 C CA . ILE A 1 83 ? 31.292 0.688 -23.217 1.00 85.00 83 ILE A CA 1
ATOM 693 C C . ILE A 1 83 ? 31.911 1.701 -24.180 1.00 85.00 83 ILE A C 1
ATOM 695 O O . ILE A 1 83 ? 32.307 1.339 -25.288 1.00 85.00 83 ILE A O 1
ATOM 699 N N . GLN A 1 84 ? 31.972 2.968 -23.772 1.00 81.62 84 GLN A N 1
ATOM 700 C CA . GLN A 1 84 ? 32.713 3.982 -24.515 1.00 81.62 84 GLN A CA 1
ATOM 701 C C . GLN A 1 84 ? 34.199 3.670 -24.350 1.00 81.62 84 GLN A C 1
ATOM 703 O O . GLN A 1 84 ? 34.798 3.956 -23.315 1.00 81.62 84 GLN A O 1
ATOM 708 N N . VAL A 1 85 ? 34.770 2.998 -25.346 1.00 82.62 85 VAL A N 1
ATOM 709 C CA . VAL A 1 85 ? 36.211 2.777 -25.426 1.00 82.62 85 VAL A CA 1
ATOM 710 C C . VAL A 1 85 ? 36.804 4.019 -26.072 1.00 82.62 85 VAL A C 1
ATOM 712 O O . VAL A 1 85 ? 36.638 4.238 -27.269 1.00 82.62 85 VAL A O 1
ATOM 715 N N . PHE A 1 86 ? 37.450 4.849 -25.263 1.00 82.38 86 PHE A N 1
ATOM 716 C CA . PHE A 1 86 ? 38.287 5.932 -25.761 1.00 82.38 86 PHE A CA 1
ATOM 717 C C . PHE A 1 86 ? 39.672 5.362 -26.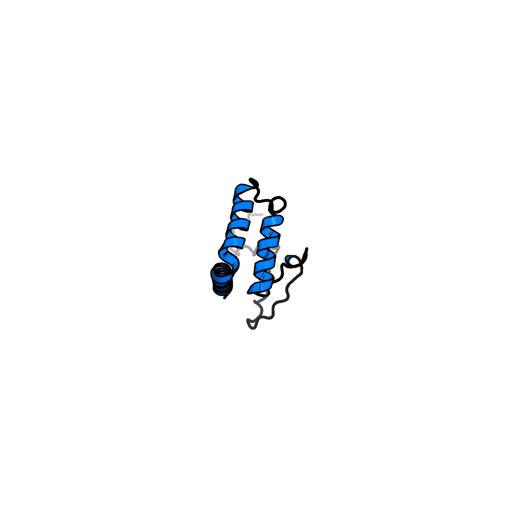067 1.00 82.38 86 PHE A C 1
ATOM 719 O O . PHE A 1 86 ? 40.180 4.544 -25.300 1.00 82.38 86 PHE A O 1
ATOM 726 N N . SER A 1 87 ? 40.272 5.751 -27.190 1.00 82.19 87 SER A N 1
ATOM 727 C CA . SER A 1 87 ? 41.674 5.441 -27.447 1.00 82.19 87 SER A CA 1
ATOM 728 C C . SER A 1 87 ? 42.557 6.264 -26.510 1.00 82.19 87 SER A C 1
ATOM 730 O O . SER A 1 87 ? 42.330 7.457 -26.320 1.00 82.19 87 SER A O 1
ATOM 732 N N . ASP A 1 88 ? 43.602 5.644 -25.959 1.00 82.75 88 ASP A N 1
ATOM 733 C CA . ASP A 1 88 ? 44.638 6.369 -25.203 1.00 82.75 88 ASP A CA 1
ATOM 734 C C . ASP A 1 88 ? 45.482 7.277 -26.116 1.00 82.75 88 ASP A C 1
ATOM 736 O O . ASP A 1 88 ? 46.206 8.158 -25.652 1.00 82.75 88 ASP A O 1
ATOM 740 N N . ILE A 1 89 ? 45.405 7.036 -27.426 1.00 81.44 89 ILE A N 1
ATOM 741 C CA . ILE A 1 89 ? 46.140 7.755 -28.458 1.00 81.44 89 ILE A CA 1
ATOM 742 C C . ILE A 1 89 ? 45.185 8.785 -29.079 1.00 81.44 89 ILE A C 1
ATOM 744 O O . ILE A 1 89 ? 44.111 8.386 -29.547 1.00 81.44 89 ILE A O 1
ATOM 748 N N . PRO A 1 90 ? 45.536 10.086 -29.071 1.00 80.62 90 PRO A N 1
ATOM 749 C CA . PRO A 1 90 ? 44.797 11.088 -29.828 1.00 80.62 90 PRO A CA 1
ATOM 750 C C . PRO A 1 90 ? 44.924 10.800 -31.327 1.00 80.62 90 PRO A C 1
ATOM 752 O O . PRO A 1 90 ? 45.955 10.299 -31.770 1.00 80.62 90 PRO A O 1
ATOM 755 N N . ASP A 1 91 ? 43.893 11.131 -32.101 1.00 83.94 91 ASP A N 1
ATOM 756 C CA . ASP A 1 91 ? 43.950 11.004 -33.558 1.00 83.94 91 ASP A CA 1
ATOM 757 C C . ASP A 1 91 ? 45.155 11.769 -34.129 1.00 83.94 91 ASP A C 1
ATOM 759 O O . ASP A 1 91 ? 45.520 12.844 -33.633 1.00 83.94 91 ASP A O 1
ATOM 763 N N . ASP A 1 92 ? 45.762 11.216 -35.182 1.00 82.38 92 ASP A N 1
ATOM 764 C CA . ASP A 1 92 ? 46.863 11.876 -35.875 1.00 82.38 92 ASP A CA 1
ATOM 765 C C . ASP A 1 92 ? 46.423 13.258 -36.369 1.00 82.38 92 ASP A C 1
ATOM 767 O O . ASP A 1 92 ? 45.330 13.453 -36.914 1.00 82.38 92 ASP A O 1
ATOM 771 N N . LEU A 1 93 ? 47.304 14.239 -36.183 1.00 86.06 93 LEU A N 1
ATOM 772 C CA . LEU A 1 93 ? 47.076 15.577 -36.706 1.00 86.06 93 LEU A CA 1
ATOM 773 C C . LEU A 1 93 ? 47.070 15.536 -38.247 1.00 86.06 93 LEU A C 1
ATOM 775 O O . LEU A 1 93 ? 47.831 14.768 -38.840 1.00 86.06 93 LEU A O 1
ATOM 779 N N . PRO A 1 94 ? 46.261 16.379 -38.916 1.00 87.81 94 PRO A N 1
ATOM 780 C CA . PRO A 1 94 ? 46.286 16.496 -40.370 1.00 87.81 94 PRO A CA 1
ATOM 781 C C . PRO A 1 94 ? 47.701 16.770 -40.895 1.00 87.81 94 PRO A C 1
ATOM 783 O O . PRO A 1 94 ? 48.473 17.482 -40.257 1.00 87.81 94 PRO A O 1
ATOM 786 N N . GLU A 1 95 ? 48.026 16.283 -42.094 1.00 83.88 95 GLU A N 1
ATOM 787 C CA . GLU A 1 95 ? 49.356 16.486 -42.703 1.00 83.88 95 GLU A CA 1
ATOM 788 C C . GLU A 1 95 ? 49.741 17.967 -42.875 1.00 83.88 95 GLU A C 1
ATOM 790 O O . GLU A 1 95 ? 50.923 18.318 -42.831 1.00 83.88 95 GLU A O 1
ATOM 795 N N . ASP A 1 96 ? 48.738 18.834 -43.029 1.00 87.50 96 ASP A N 1
ATOM 796 C CA . ASP A 1 96 ? 48.875 20.291 -43.151 1.00 87.50 96 ASP A CA 1
ATOM 797 C C . ASP A 1 96 ? 48.980 21.009 -41.787 1.00 87.50 96 ASP A C 1
ATOM 799 O O . ASP A 1 96 ? 48.984 22.236 -41.700 1.00 87.50 96 ASP A O 1
ATOM 803 N N . TYR A 1 97 ? 49.039 20.263 -40.678 1.00 87.00 97 TYR A N 1
ATOM 804 C CA . TYR A 1 97 ? 49.182 20.862 -39.358 1.00 87.00 97 TYR A CA 1
ATOM 805 C C . TYR A 1 97 ? 50.578 21.493 -39.210 1.00 87.00 97 TYR A C 1
ATOM 807 O O . TYR A 1 97 ? 51.587 20.832 -39.487 1.00 87.00 97 TYR A O 1
ATOM 815 N N . PRO A 1 98 ? 50.677 22.756 -38.753 1.00 87.31 98 PRO A N 1
ATOM 816 C CA . PRO A 1 98 ? 51.951 23.455 -38.659 1.00 87.31 98 PRO A CA 1
ATOM 817 C C . PRO A 1 98 ? 52.890 22.733 -37.686 1.00 87.31 98 PRO A C 1
ATOM 819 O O . PRO A 1 98 ? 52.661 22.690 -36.476 1.00 87.31 98 PRO A O 1
ATOM 822 N N . ARG A 1 99 ? 53.972 22.170 -38.227 1.00 83.31 99 ARG A N 1
ATOM 823 C CA . ARG A 1 99 ? 55.068 21.567 -37.460 1.00 83.31 99 ARG A CA 1
ATOM 824 C C . ARG A 1 99 ? 56.107 22.645 -37.161 1.00 83.31 99 ARG A C 1
ATOM 826 O O . ARG A 1 99 ? 56.418 23.462 -38.027 1.00 83.31 99 ARG A O 1
ATOM 833 N N . GLN A 1 100 ? 56.625 22.676 -35.932 1.00 82.94 100 GLN A N 1
ATOM 834 C CA . GLN A 1 100 ? 57.707 23.604 -35.599 1.00 82.94 100 GLN A CA 1
ATOM 835 C C . GLN A 1 100 ? 58.938 23.271 -36.458 1.00 82.94 100 GLN A C 1
ATOM 837 O O . GLN A 1 100 ? 59.254 22.087 -36.605 1.00 82.94 100 GLN A O 1
ATOM 842 N N . PRO A 1 101 ? 59.613 24.272 -37.048 1.00 81.31 101 PRO A N 1
ATOM 843 C CA . PRO A 1 101 ? 60.829 24.028 -37.811 1.00 81.31 101 PRO A CA 1
ATOM 844 C C . PRO A 1 101 ? 61.917 23.483 -36.877 1.00 81.31 101 PRO A C 1
ATOM 846 O O . PRO A 1 101 ? 62.157 24.052 -35.812 1.00 81.31 101 PRO A O 1
ATOM 849 N N . THR A 1 102 ? 62.524 22.364 -37.276 1.00 68.62 102 THR A N 1
ATOM 850 C CA . THR A 1 102 ? 63.681 21.737 -36.613 1.00 68.62 102 THR A CA 1
ATOM 851 C C . THR A 1 102 ? 64.961 22.518 -36.841 1.00 68.62 102 THR A C 1
ATOM 853 O O . THR A 1 102 ? 65.156 22.951 -38.001 1.00 68.62 102 THR A O 1
#